Protein AF-A0ABC8KAK0-F1 (afdb_monomer_lite)

Organism: Eruca vesicaria subsp. sativa (NCBI:txid29727)

Structure (mmCIF, N/CA/C/O backbone):
data_AF-A0ABC8KAK0-F1
#
_entry.id   AF-A0ABC8KAK0-F1
#
loop_
_atom_site.group_PDB
_atom_site.id
_atom_site.type_symbol
_atom_site.label_atom_id
_atom_site.label_alt_id
_atom_site.label_comp_id
_atom_site.label_asym_id
_atom_site.label_entity_id
_atom_site.label_seq_id
_atom_site.pdbx_PDB_ins_code
_atom_site.Cartn_x
_atom_site.Cartn_y
_atom_site.Cartn_z
_atom_site.occupancy
_atom_site.B_iso_or_equiv
_atom_site.auth_seq_id
_atom_site.auth_comp_id
_atom_site.auth_asym_id
_atom_site.auth_atom_id
_atom_site.pdbx_PDB_model_num
ATOM 1 N N . MET A 1 1 ? -24.273 9.619 38.797 1.00 54.00 1 MET A N 1
ATOM 2 C CA . MET A 1 1 ? -23.570 10.161 37.606 1.00 54.00 1 MET A CA 1
ATOM 3 C C . MET A 1 1 ? -22.460 9.227 37.083 1.00 54.00 1 MET A C 1
ATOM 5 O O . MET A 1 1 ? -21.583 9.690 36.376 1.00 54.00 1 MET A O 1
ATOM 9 N N . ALA A 1 2 ? -22.503 7.912 37.356 1.00 56.34 2 ALA A N 1
ATOM 10 C CA . ALA A 1 2 ? -21.457 6.963 36.936 1.00 56.34 2 ALA A CA 1
ATOM 11 C C . ALA A 1 2 ? -21.747 6.245 35.596 1.00 56.34 2 ALA A C 1
ATOM 13 O O . ALA A 1 2 ? -20.841 5.716 34.967 1.00 56.34 2 ALA A O 1
ATOM 14 N N . SER A 1 3 ? -23.001 6.258 35.127 1.00 65.81 3 SER A N 1
ATOM 15 C CA . SER A 1 3 ? -23.435 5.473 33.958 1.00 65.81 3 SER A CA 1
ATOM 16 C C . SER A 1 3 ? -23.021 6.068 32.598 1.00 65.81 3 SER A C 1
ATOM 18 O O . SER A 1 3 ? -22.738 5.310 31.678 1.00 65.81 3 SER A O 1
ATOM 20 N N . LYS A 1 4 ? -22.908 7.402 32.457 1.00 65.06 4 LYS A N 1
ATOM 21 C CA . LYS A 1 4 ? -22.525 8.038 31.174 1.00 65.06 4 LYS A CA 1
ATOM 22 C C . LYS A 1 4 ? -21.023 7.961 30.882 1.00 65.06 4 LYS A C 1
ATOM 24 O O . LYS A 1 4 ? -20.645 7.785 29.731 1.00 65.06 4 LYS A O 1
ATOM 29 N N . THR A 1 5 ? -20.173 8.054 31.905 1.00 73.31 5 THR A N 1
ATOM 30 C CA . THR A 1 5 ? -18.710 8.067 31.732 1.00 73.31 5 THR A CA 1
ATOM 31 C C . THR A 1 5 ? -18.162 6.692 31.351 1.00 73.31 5 THR A C 1
ATOM 33 O O . THR A 1 5 ? -17.292 6.604 30.492 1.00 73.31 5 THR A O 1
ATOM 36 N N . ILE A 1 6 ? -18.715 5.612 31.918 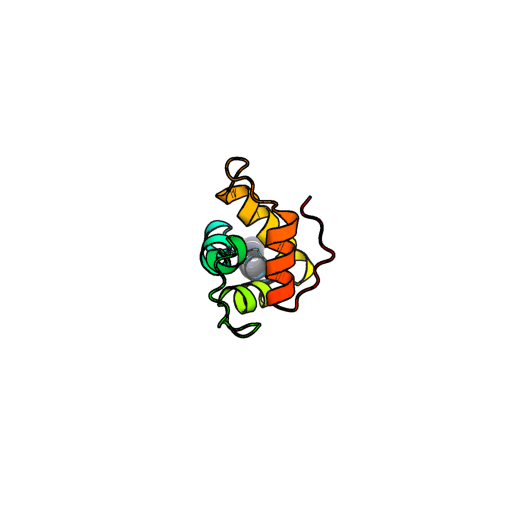1.00 76.81 6 ILE A N 1
ATOM 37 C CA . ILE A 1 6 ? -18.298 4.232 31.609 1.00 76.81 6 ILE A CA 1
ATOM 38 C C . ILE A 1 6 ? -18.599 3.889 30.144 1.00 76.81 6 ILE A C 1
ATOM 40 O O . ILE A 1 6 ? -17.727 3.373 29.446 1.00 76.81 6 ILE A O 1
ATOM 44 N N . SER A 1 7 ? -19.787 4.252 29.646 1.00 75.25 7 SER A N 1
ATOM 45 C CA . SER A 1 7 ? -20.127 4.060 28.232 1.00 75.25 7 SER A CA 1
ATOM 46 C C . SER A 1 7 ? -19.199 4.840 27.298 1.00 75.25 7 SER A C 1
ATOM 48 O O . SER A 1 7 ? -18.825 4.317 26.256 1.00 75.25 7 SER A O 1
ATOM 50 N N . ILE A 1 8 ? -18.770 6.052 27.669 1.00 78.94 8 ILE A N 1
ATOM 51 C CA . ILE A 1 8 ? -17.837 6.855 26.859 1.00 78.94 8 ILE A CA 1
ATOM 52 C C . ILE A 1 8 ? -16.438 6.223 26.810 1.00 78.94 8 ILE A C 1
ATOM 54 O O . ILE A 1 8 ? -15.830 6.194 25.745 1.00 78.94 8 ILE A O 1
ATOM 58 N N . VAL A 1 9 ? -15.933 5.678 27.921 1.00 81.75 9 VAL A N 1
ATOM 59 C CA . VAL A 1 9 ? -14.608 5.024 27.972 1.00 81.75 9 VAL A CA 1
ATOM 60 C C . VAL A 1 9 ? -14.582 3.736 27.144 1.00 81.75 9 VAL A C 1
ATOM 62 O O . VAL A 1 9 ? -13.599 3.462 26.449 1.00 81.75 9 VAL A O 1
ATOM 65 N N . LEU A 1 10 ? -15.674 2.967 27.179 1.00 77.38 10 LEU A N 1
ATOM 66 C CA . LEU A 1 10 ? -15.843 1.776 26.346 1.00 77.38 10 LEU A CA 1
ATOM 67 C C . LEU A 1 10 ? -15.932 2.150 24.863 1.00 77.38 10 LEU A C 1
ATOM 69 O O . LEU A 1 10 ? -15.250 1.540 24.045 1.00 77.38 10 LEU A O 1
ATOM 73 N N . LEU A 1 11 ? -16.692 3.196 24.524 1.00 82.88 11 LEU A N 1
ATOM 74 C CA . LEU A 1 11 ? -16.772 3.715 23.157 1.00 82.88 11 LEU A CA 1
ATOM 75 C C . LEU A 1 11 ? -15.409 4.195 22.646 1.00 82.88 11 LEU A C 1
ATOM 77 O O . LEU A 1 11 ? -15.046 3.867 21.524 1.00 82.88 11 LEU A O 1
ATOM 81 N N . PHE A 1 12 ? -14.627 4.907 23.461 1.00 77.50 12 PHE A N 1
ATOM 82 C CA . PHE A 1 12 ? -13.294 5.372 23.066 1.00 77.50 12 PHE A CA 1
ATOM 83 C C . PHE A 1 12 ? -12.346 4.210 22.753 1.00 77.50 12 PHE A C 1
ATOM 85 O O . PHE A 1 12 ? -11.668 4.245 21.731 1.00 77.50 12 PHE A O 1
ATOM 92 N N . ASN A 1 13 ? -12.340 3.160 23.583 1.00 74.12 13 ASN A N 1
ATOM 93 C CA . ASN A 1 13 ? -11.541 1.961 23.325 1.00 74.12 13 ASN A CA 1
ATOM 94 C C . ASN A 1 13 ? -12.004 1.241 22.053 1.00 74.12 13 ASN A C 1
ATOM 96 O O . ASN A 1 13 ? -11.173 0.900 21.220 1.00 74.12 13 ASN A O 1
ATOM 100 N N . ILE A 1 14 ? -13.315 1.063 21.857 1.00 72.81 14 ILE A N 1
ATOM 101 C CA . ILE A 1 14 ? -13.859 0.412 20.656 1.00 72.81 14 ILE A CA 1
ATOM 102 C C . ILE A 1 14 ? -13.484 1.198 19.394 1.00 72.81 14 ILE A C 1
ATOM 104 O O . ILE A 1 14 ? -12.974 0.605 18.450 1.00 72.81 14 ILE A O 1
ATOM 108 N N . ILE A 1 15 ? -13.662 2.524 19.390 1.00 72.19 15 ILE A N 1
ATOM 109 C CA . ILE A 1 15 ? -13.288 3.383 18.257 1.00 72.19 15 ILE A CA 1
ATOM 110 C C . ILE A 1 15 ? -11.792 3.232 17.964 1.00 72.19 15 ILE A C 1
ATOM 112 O O . ILE A 1 15 ? -11.418 2.989 16.817 1.00 72.19 15 ILE A O 1
ATOM 116 N N . PHE A 1 16 ? -10.948 3.278 18.997 1.00 66.69 16 PHE A N 1
ATOM 117 C CA . PHE A 1 16 ? -9.505 3.115 18.851 1.00 66.69 16 PHE A CA 1
ATOM 118 C C . PHE A 1 16 ? -9.145 1.756 18.234 1.00 66.69 16 PHE A C 1
ATOM 120 O O . PHE A 1 16 ? -8.401 1.722 17.262 1.00 66.69 16 PHE A O 1
ATOM 127 N N . PHE A 1 17 ? -9.737 0.651 18.707 1.00 57.44 17 PHE A N 1
ATOM 128 C CA . PHE A 1 17 ? -9.500 -0.698 18.171 1.00 57.44 17 PHE A CA 1
ATOM 129 C C . PHE A 1 17 ? -10.039 -0.902 16.746 1.00 57.44 17 PHE A C 1
ATOM 131 O O . PHE A 1 17 ? -9.410 -1.610 15.955 1.00 57.44 17 PHE A O 1
ATOM 138 N N . THR A 1 18 ? -11.162 -0.268 16.392 1.00 59.34 18 THR A N 1
ATOM 139 C CA . THR A 1 18 ? -11.708 -0.316 15.022 1.00 59.34 18 THR A CA 1
ATOM 140 C C . THR A 1 18 ? -10.873 0.481 14.024 1.00 59.34 18 THR A C 1
ATOM 142 O O . THR A 1 18 ? -10.805 0.095 12.863 1.00 59.34 18 THR A O 1
ATOM 145 N N . MET A 1 19 ? -10.186 1.544 14.459 1.00 54.34 19 MET A N 1
ATOM 146 C CA . MET A 1 19 ? -9.259 2.282 13.596 1.00 54.34 19 MET A CA 1
ATOM 147 C C . MET A 1 19 ? -8.012 1.449 13.256 1.00 54.34 19 MET A C 1
ATOM 149 O O . MET A 1 19 ? -7.487 1.556 12.156 1.00 54.34 19 MET A O 1
ATOM 153 N N . VAL A 1 20 ? -7.562 0.552 14.139 1.00 56.12 20 VAL A N 1
ATOM 154 C CA . VAL A 1 20 ? -6.343 -0.243 13.881 1.00 56.12 20 VAL A CA 1
ATOM 155 C C . VAL A 1 20 ? -6.579 -1.440 12.950 1.00 56.12 20 VAL A C 1
ATOM 157 O O . VAL A 1 20 ? -5.635 -1.941 12.348 1.00 56.12 20 VAL A O 1
ATOM 160 N N . ASN A 1 21 ? -7.822 -1.911 12.803 1.00 53.06 21 ASN A N 1
ATOM 161 C CA . ASN A 1 21 ? -8.136 -3.103 12.011 1.00 53.06 21 ASN A CA 1
ATOM 162 C C . ASN A 1 21 ? -8.713 -2.713 10.643 1.00 53.06 21 ASN A C 1
ATOM 164 O O . ASN A 1 21 ? -9.926 -2.697 10.455 1.00 53.06 21 ASN A O 1
ATOM 168 N N . GLY A 1 22 ? -7.828 -2.399 9.689 1.00 58.66 22 GLY A N 1
ATOM 169 C CA . GLY A 1 22 ? -8.187 -2.230 8.272 1.00 58.66 22 GLY A CA 1
ATOM 170 C C . GLY A 1 22 ? -7.997 -0.828 7.685 1.00 58.66 22 GLY A C 1
ATOM 171 O O . GLY A 1 22 ? -8.410 -0.590 6.550 1.00 58.66 22 GLY A O 1
ATOM 172 N N . GLN A 1 23 ? -7.380 0.106 8.414 1.00 68.44 23 GLN A N 1
ATOM 173 C CA . GLN A 1 23 ? -7.013 1.407 7.848 1.00 68.44 23 GLN A CA 1
ATOM 174 C C . GLN A 1 23 ? -5.785 1.295 6.943 1.00 68.44 23 GLN A C 1
ATOM 176 O O . GLN A 1 23 ? -4.825 0.593 7.261 1.00 68.44 23 GLN A O 1
ATOM 181 N N . CYS A 1 24 ? -5.820 2.015 5.817 1.00 74.31 24 CYS A N 1
ATOM 182 C CA . CYS A 1 24 ? -4.651 2.190 4.966 1.00 74.31 24 CYS A CA 1
ATOM 183 C C . CYS A 1 24 ? -3.485 2.722 5.811 1.00 74.31 24 CYS A C 1
ATOM 185 O O . CYS A 1 24 ? -3.668 3.722 6.516 1.00 74.31 24 CYS A O 1
ATOM 187 N N . PRO A 1 25 ? -2.290 2.111 5.735 1.00 76.25 25 PRO A N 1
ATOM 188 C CA . PRO A 1 25 ? -1.096 2.730 6.280 1.00 76.25 25 PRO A CA 1
ATOM 189 C C . PRO A 1 25 ? -0.917 4.120 5.651 1.00 76.25 25 PRO A C 1
ATOM 191 O O . PRO A 1 25 ? -1.385 4.343 4.531 1.00 76.25 25 PRO A O 1
ATOM 194 N N . PRO A 1 26 ? -0.239 5.057 6.332 1.00 79.81 26 PRO A N 1
ATOM 195 C CA . PRO A 1 26 ? -0.025 6.392 5.793 1.00 79.81 26 PRO A CA 1
ATOM 196 C C . PRO A 1 26 ? 0.577 6.318 4.385 1.00 79.81 26 PRO A C 1
ATOM 198 O O . PRO A 1 26 ? 1.542 5.586 4.161 1.00 79.81 26 PRO A O 1
ATOM 201 N N . ASP A 1 27 ? 0.020 7.095 3.455 1.00 77.69 27 ASP A N 1
ATOM 202 C CA . ASP A 1 27 ? 0.353 7.070 2.024 1.00 77.69 27 ASP A CA 1
ATOM 203 C C . ASP A 1 27 ? 1.870 7.110 1.764 1.00 77.69 27 ASP A C 1
ATOM 205 O O . ASP A 1 27 ? 2.404 6.394 0.919 1.00 77.69 27 ASP A O 1
ATOM 209 N N . GLN A 1 28 ? 2.596 7.920 2.536 1.00 78.00 28 GLN A N 1
ATOM 210 C CA . GLN A 1 28 ? 4.052 8.042 2.449 1.00 78.00 28 GLN A CA 1
ATOM 211 C C . GLN A 1 28 ? 4.790 6.740 2.790 1.00 78.00 28 GLN A C 1
ATOM 213 O O . GLN A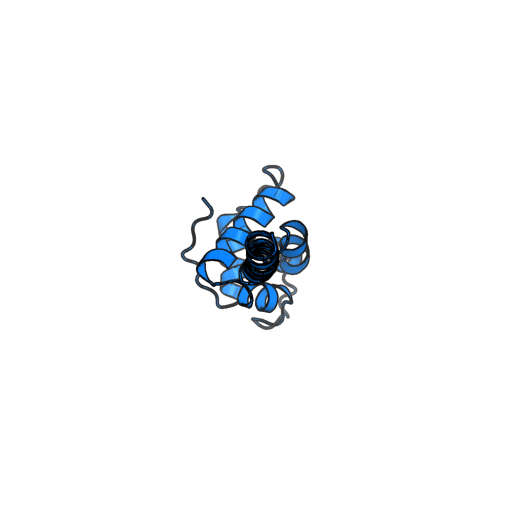 1 28 ? 5.792 6.414 2.157 1.00 78.00 28 GLN A O 1
ATOM 218 N N . LEU A 1 29 ? 4.296 5.979 3.771 1.00 81.50 29 LEU A N 1
ATOM 219 C CA . LEU A 1 29 ? 4.867 4.691 4.157 1.00 81.50 29 LEU A CA 1
ATOM 220 C C . LEU A 1 29 ? 4.639 3.651 3.059 1.00 81.50 29 LEU A C 1
ATOM 222 O O . LEU A 1 29 ? 5.575 2.944 2.692 1.00 81.50 29 LEU A O 1
ATOM 226 N N . VAL A 1 30 ? 3.422 3.598 2.508 1.00 81.44 30 VAL A N 1
ATOM 227 C CA . VAL A 1 30 ? 3.075 2.686 1.410 1.00 81.44 30 VAL A CA 1
ATOM 228 C C . VAL A 1 30 ? 3.953 2.966 0.190 1.00 81.44 30 VAL A C 1
ATOM 230 O O . VAL A 1 30 ? 4.593 2.050 -0.323 1.00 81.44 30 VAL A O 1
ATOM 233 N N . VAL A 1 31 ? 4.059 4.228 -0.245 1.00 81.19 31 VAL A N 1
ATOM 234 C CA . VAL A 1 31 ? 4.905 4.586 -1.395 1.00 81.19 31 VAL A CA 1
ATOM 235 C C . VAL A 1 31 ? 6.373 4.307 -1.119 1.00 81.19 31 VAL A C 1
ATOM 237 O O . VAL A 1 31 ? 7.030 3.766 -1.996 1.00 81.19 31 VAL A O 1
ATOM 240 N N . ASN A 1 32 ? 6.894 4.615 0.070 1.00 81.69 32 ASN A N 1
ATOM 241 C CA . ASN A 1 32 ? 8.304 4.384 0.385 1.00 81.69 32 ASN A CA 1
ATOM 242 C C . ASN A 1 32 ? 8.672 2.891 0.353 1.00 81.69 32 ASN A C 1
ATOM 244 O O . ASN A 1 32 ? 9.680 2.511 -0.237 1.00 81.69 32 ASN A O 1
ATOM 248 N N . VAL A 1 33 ? 7.836 2.030 0.941 1.00 84.62 33 VAL A N 1
ATOM 249 C CA . VAL A 1 33 ? 8.071 0.576 0.972 1.00 84.62 33 VAL A CA 1
ATOM 250 C C . VAL A 1 33 ? 7.865 -0.058 -0.409 1.00 84.62 33 VAL A C 1
ATOM 252 O O . VAL A 1 33 ? 8.585 -0.982 -0.783 1.00 84.62 33 VAL A O 1
ATOM 255 N N . CYS A 1 34 ? 6.908 0.447 -1.189 1.00 85.25 34 CYS A N 1
ATOM 256 C CA . CYS A 1 34 ? 6.593 -0.055 -2.526 1.00 85.25 34 CYS A CA 1
ATOM 257 C C . CYS A 1 34 ? 7.337 0.675 -3.660 1.00 85.25 34 CYS A C 1
ATOM 259 O O . CYS A 1 34 ? 7.142 0.335 -4.828 1.00 85.25 34 CYS A O 1
ATOM 261 N N . ALA A 1 35 ? 8.209 1.644 -3.355 1.00 81.44 35 ALA A N 1
ATOM 262 C CA . ALA A 1 35 ? 8.839 2.539 -4.332 1.00 81.44 35 ALA A CA 1
ATOM 263 C C . ALA A 1 35 ? 9.603 1.790 -5.430 1.00 81.44 35 ALA A C 1
ATOM 265 O O . ALA A 1 35 ? 9.562 2.198 -6.592 1.00 81.44 35 ALA A O 1
ATOM 266 N N . SER A 1 36 ? 10.279 0.696 -5.074 1.00 74.69 36 SER A N 1
ATOM 267 C CA . SER A 1 36 ? 11.051 -0.132 -6.008 1.00 74.69 36 SER A CA 1
ATOM 268 C C . SER A 1 36 ? 10.162 -0.815 -7.049 1.00 74.69 36 SER A C 1
ATOM 270 O O . SER A 1 36 ? 10.523 -0.870 -8.222 1.00 74.69 36 SER A O 1
ATOM 272 N N . LEU A 1 37 ? 8.973 -1.275 -6.641 1.00 77.44 37 LEU A N 1
ATOM 273 C CA . LEU A 1 37 ? 7.991 -1.880 -7.546 1.00 77.44 37 LEU A CA 1
ATOM 274 C C . LEU A 1 37 ? 7.280 -0.809 -8.387 1.00 77.44 37 LEU A C 1
ATOM 276 O O . LEU A 1 37 ? 7.115 -0.984 -9.591 1.00 77.44 37 LEU A O 1
ATOM 280 N N . LEU A 1 38 ? 6.933 0.330 -7.777 1.00 78.06 38 LEU A N 1
ATOM 281 C CA . LEU A 1 38 ? 6.233 1.440 -8.434 1.00 78.06 38 LEU A CA 1
ATOM 282 C C . LEU A 1 38 ? 7.075 2.148 -9.506 1.00 78.06 38 LEU A C 1
ATOM 284 O O . LEU A 1 38 ? 6.534 2.555 -10.531 1.00 78.06 38 LEU A O 1
ATOM 288 N N . ASN A 1 39 ? 8.386 2.292 -9.291 1.00 68.69 39 ASN A N 1
ATOM 289 C CA . ASN A 1 39 ? 9.294 2.904 -10.268 1.00 68.69 39 ASN A CA 1
ATOM 290 C C . ASN A 1 39 ? 9.800 1.915 -11.331 1.00 68.69 39 ASN A C 1
ATOM 292 O O . ASN A 1 39 ? 10.628 2.292 -12.158 1.00 68.69 39 ASN A O 1
ATOM 296 N N . GLY A 1 40 ? 9.362 0.650 -11.307 1.00 62.19 40 GLY A N 1
ATOM 297 C CA . GLY A 1 40 ? 9.870 -0.375 -12.224 1.00 62.19 40 GLY A CA 1
ATOM 298 C C . GLY A 1 40 ? 11.364 -0.672 -12.046 1.00 62.19 40 GLY A C 1
ATOM 299 O O . GLY A 1 40 ? 11.963 -1.329 -12.895 1.00 62.19 40 GLY A O 1
ATOM 300 N N . VAL A 1 41 ? 11.969 -0.216 -10.941 1.00 56.53 41 VAL A N 1
ATOM 301 C CA . VAL A 1 41 ? 13.353 -0.516 -10.548 1.00 56.53 41 VAL A CA 1
ATOM 302 C C . VAL A 1 41 ? 13.348 -1.885 -9.878 1.00 56.53 41 VAL A C 1
ATOM 304 O O . VAL A 1 41 ? 13.628 -2.048 -8.692 1.00 56.53 41 VAL A O 1
ATOM 307 N N . VAL A 1 42 ? 12.937 -2.885 -10.648 1.00 57.91 42 VAL A N 1
ATOM 308 C CA . VAL A 1 42 ? 13.108 -4.273 -10.266 1.00 57.91 42 VAL A CA 1
ATOM 309 C C . VAL A 1 42 ? 14.507 -4.643 -10.719 1.00 57.91 42 VAL A C 1
ATOM 311 O O . VAL A 1 42 ? 14.767 -4.842 -11.904 1.00 57.91 42 VAL A O 1
ATOM 314 N N . ASP A 1 43 ? 15.414 -4.722 -9.749 1.00 51.12 43 ASP A N 1
ATOM 315 C CA . ASP A 1 43 ? 16.509 -5.672 -9.846 1.00 51.12 43 ASP A CA 1
ATOM 316 C C . ASP A 1 43 ? 15.855 -7.023 -10.162 1.00 51.12 43 ASP A C 1
ATOM 318 O O . ASP A 1 43 ? 15.107 -7.560 -9.342 1.00 51.12 43 ASP A O 1
ATOM 322 N N . VAL A 1 44 ? 16.039 -7.510 -11.394 1.00 54.12 44 VAL A N 1
ATOM 323 C CA . VAL A 1 44 ? 15.370 -8.683 -12.008 1.00 54.12 44 VAL A CA 1
ATOM 324 C C . VAL A 1 44 ? 15.543 -9.974 -11.175 1.00 54.12 44 VAL A C 1
ATOM 326 O O . VAL A 1 44 ? 14.982 -11.019 -11.488 1.00 54.12 44 VAL A O 1
ATOM 329 N N . SER A 1 45 ? 16.282 -9.890 -10.072 1.00 54.69 45 SER A N 1
ATOM 330 C CA . SER A 1 45 ? 16.599 -10.944 -9.124 1.00 54.69 45 SER A CA 1
ATOM 331 C C . SER A 1 45 ? 15.624 -11.087 -7.947 1.00 54.69 45 SER A C 1
ATOM 333 O O . SER A 1 45 ? 15.787 -12.043 -7.191 1.00 54.69 45 SER A O 1
ATOM 335 N N . LEU A 1 46 ? 14.644 -10.192 -7.725 1.00 61.66 46 LEU A N 1
ATOM 336 C CA . LEU A 1 46 ? 13.721 -10.351 -6.584 1.00 61.66 46 LEU A CA 1
ATOM 337 C C . LEU A 1 46 ? 12.678 -11.459 -6.846 1.00 61.66 46 LEU A C 1
ATOM 339 O O . LEU A 1 46 ? 11.847 -11.311 -7.747 1.00 61.66 46 LEU A O 1
ATOM 343 N N . PRO A 1 47 ? 12.646 -12.537 -6.035 1.00 61.94 47 PRO A N 1
ATOM 344 C CA . PRO A 1 47 ? 11.587 -13.536 -6.123 1.00 61.94 47 PRO A CA 1
ATOM 345 C C . PRO A 1 47 ? 10.226 -12.903 -5.809 1.00 61.94 47 PRO A C 1
ATOM 347 O O . PRO A 1 47 ? 10.131 -12.054 -4.914 1.00 61.94 47 PRO A O 1
ATOM 350 N N . ALA A 1 48 ? 9.172 -13.349 -6.499 1.00 63.25 48 ALA A N 1
ATOM 351 C CA . ALA A 1 48 ? 7.797 -12.915 -6.246 1.00 63.25 48 ALA A CA 1
ATOM 352 C C . ALA A 1 48 ? 7.463 -13.006 -4.744 1.00 63.25 48 ALA A C 1
ATOM 354 O O . ALA A 1 48 ? 7.687 -14.040 -4.116 1.00 63.25 48 ALA A O 1
ATOM 355 N N . GLY A 1 49 ? 6.985 -11.904 -4.158 1.00 61.84 49 GLY A N 1
ATOM 356 C CA . GLY A 1 49 ? 6.625 -11.837 -2.736 1.00 61.84 49 GLY A CA 1
ATOM 357 C C . GLY A 1 49 ? 7.769 -11.545 -1.751 1.00 61.84 49 GLY A C 1
ATOM 358 O O . GLY A 1 49 ? 7.506 -11.414 -0.560 1.00 61.84 49 GLY A O 1
ATOM 359 N N . SER A 1 50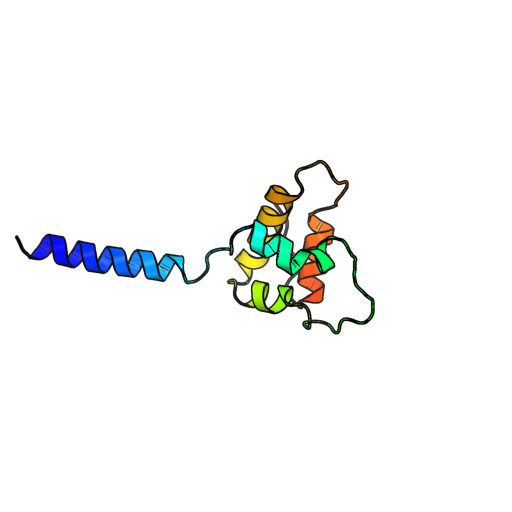 ? 9.016 -11.385 -2.209 1.00 66.19 50 SER A N 1
ATOM 360 C CA . SER A 1 50 ? 10.167 -11.065 -1.328 1.00 66.19 50 SER A CA 1
ATOM 361 C C . SER A 1 50 ? 10.270 -9.580 -0.980 1.00 66.19 50 SER A C 1
ATOM 363 O O . SER A 1 50 ? 11.050 -9.175 -0.120 1.00 66.19 50 SER A O 1
ATOM 365 N N . SER A 1 51 ? 9.506 -8.754 -1.691 1.00 77.00 51 SER A N 1
ATOM 366 C CA . SER A 1 51 ? 9.426 -7.323 -1.456 1.00 77.00 51 SER A CA 1
ATOM 367 C C . SER A 1 51 ? 8.709 -7.045 -0.129 1.00 77.00 51 SER A C 1
ATOM 369 O O . SER A 1 51 ? 7.629 -7.599 0.086 1.00 77.00 51 SER A O 1
ATOM 371 N N . PRO A 1 52 ? 9.216 -6.134 0.726 1.00 80.44 52 PRO A N 1
ATOM 372 C CA . PRO A 1 52 ? 8.511 -5.702 1.935 1.00 80.44 52 PRO A CA 1
ATOM 373 C C . PRO A 1 52 ? 7.161 -5.025 1.631 1.00 80.44 52 PRO A C 1
ATOM 375 O O . PRO A 1 52 ? 6.340 -4.867 2.531 1.00 80.44 52 PRO A O 1
ATOM 378 N N . CYS A 1 53 ? 6.895 -4.675 0.366 1.00 85.50 53 CYS A N 1
ATOM 379 C CA . CYS A 1 53 ? 5.604 -4.167 -0.096 1.00 85.50 53 CYS A CA 1
ATOM 380 C C . CYS A 1 53 ? 4.490 -5.222 -0.027 1.00 85.50 53 CYS A C 1
ATOM 382 O O . CYS A 1 53 ? 3.368 -4.907 0.356 1.00 85.50 53 CYS A O 1
ATOM 384 N N . CYS A 1 54 ? 4.776 -6.485 -0.350 1.00 85.94 54 CYS A N 1
ATOM 385 C CA . CYS A 1 54 ? 3.749 -7.526 -0.408 1.00 85.94 54 CYS A CA 1
ATOM 386 C C . CYS A 1 54 ? 3.144 -7.907 0.955 1.00 85.94 54 CYS A C 1
ATOM 388 O O . CYS A 1 54 ? 1.917 -7.940 1.049 1.00 85.94 54 CYS A O 1
ATOM 390 N N . PRO A 1 55 ? 3.922 -8.128 2.035 1.00 84.62 55 PRO A N 1
ATOM 391 C CA . PRO A 1 55 ? 3.342 -8.354 3.358 1.00 84.62 55 PRO A CA 1
ATOM 392 C C . PRO A 1 55 ? 2.640 -7.104 3.909 1.00 84.62 55 PRO A C 1
ATOM 394 O O . PRO A 1 55 ? 1.670 -7.239 4.649 1.00 84.62 55 PRO A O 1
ATOM 397 N N . LEU A 1 56 ? 3.075 -5.897 3.519 1.00 83.69 56 LEU A N 1
ATOM 398 C CA . LEU A 1 56 ? 2.385 -4.651 3.867 1.00 83.69 56 LEU A CA 1
ATOM 399 C C . LEU A 1 56 ? 0.984 -4.599 3.234 1.00 83.69 56 LEU A C 1
ATOM 401 O O . LEU A 1 56 ? 0.020 -4.272 3.918 1.00 83.69 56 LEU A O 1
ATOM 405 N N . LEU A 1 57 ? 0.868 -4.953 1.950 1.00 82.88 57 LEU A N 1
ATOM 406 C CA . LEU A 1 57 ? -0.405 -4.979 1.223 1.00 82.88 57 LEU A CA 1
ATOM 407 C C . LEU A 1 57 ? -1.312 -6.133 1.666 1.00 82.88 57 LEU A C 1
ATOM 409 O O . LEU A 1 57 ? -2.513 -5.933 1.800 1.00 82.88 57 LEU A O 1
ATOM 413 N N .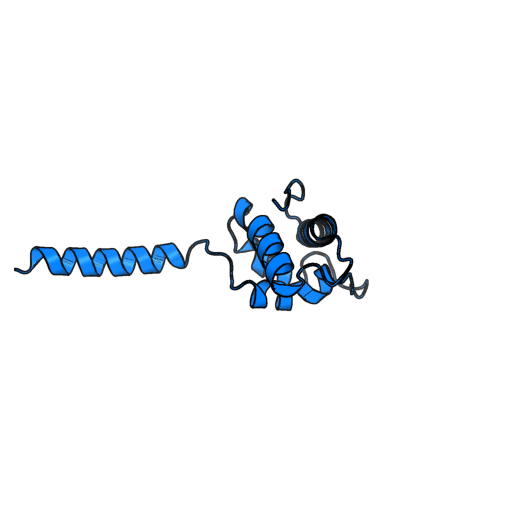 SER A 1 58 ? -0.750 -7.309 1.958 1.00 78.69 58 SER A N 1
ATOM 414 C CA . SER A 1 58 ? -1.503 -8.478 2.439 1.00 78.69 58 SER A CA 1
ATOM 415 C C . SER A 1 58 ? -2.106 -8.286 3.837 1.00 78.69 58 SER A C 1
ATOM 417 O O . SER A 1 58 ? -3.010 -9.028 4.214 1.00 78.69 58 SER A O 1
ATOM 419 N N . GLY A 1 59 ? -1.600 -7.330 4.623 1.00 71.31 59 GLY A N 1
ATOM 420 C CA . GLY A 1 59 ? -2.170 -6.952 5.920 1.00 71.31 59 GLY A CA 1
ATOM 421 C C . GLY A 1 59 ? -3.381 -6.018 5.818 1.00 71.31 59 GLY A C 1
ATOM 422 O O . GLY A 1 59 ? -4.017 -5.726 6.831 1.00 71.31 59 GLY A O 1
ATOM 423 N N . ILE A 1 60 ? -3.698 -5.536 4.615 1.00 72.88 60 ILE A N 1
ATOM 424 C CA . ILE A 1 60 ? -4.855 -4.691 4.329 1.00 72.88 60 ILE A CA 1
ATOM 425 C C . ILE A 1 60 ? -5.965 -5.602 3.799 1.00 72.88 60 ILE A C 1
ATOM 427 O O . ILE A 1 60 ? -5.707 -6.475 2.979 1.00 72.88 60 ILE A O 1
ATOM 431 N N . VAL A 1 61 ? -7.209 -5.401 4.247 1.00 67.69 61 VAL A N 1
ATOM 432 C CA . VAL A 1 61 ? -8.380 -6.099 3.684 1.00 67.69 61 VAL A CA 1
ATOM 433 C C . VAL A 1 61 ? -8.361 -5.932 2.159 1.00 67.69 61 VAL A C 1
ATOM 435 O O . VAL A 1 61 ? -8.291 -4.796 1.695 1.00 67.69 61 VAL A O 1
ATOM 438 N N . ASP A 1 62 ? -8.406 -7.025 1.391 1.00 57.03 62 ASP A N 1
ATOM 439 C CA . ASP A 1 62 ? -8.031 -7.072 -0.038 1.00 57.03 62 ASP A CA 1
ATOM 440 C C . ASP A 1 62 ? -8.601 -5.932 -0.901 1.00 57.03 62 ASP A C 1
ATOM 442 O O . ASP A 1 62 ? -7.883 -5.318 -1.690 1.00 57.03 62 ASP A O 1
ATOM 446 N N . ALA A 1 63 ? -9.879 -5.583 -0.713 1.00 57.41 63 ALA A N 1
ATOM 447 C CA . ALA A 1 63 ? -10.543 -4.515 -1.467 1.00 57.41 63 ALA A CA 1
ATOM 448 C C . ALA A 1 63 ? -9.972 -3.106 -1.188 1.00 57.41 63 ALA A C 1
ATOM 450 O O . ALA A 1 63 ? -10.080 -2.211 -2.027 1.00 57.41 63 ALA A O 1
ATOM 451 N N . ASN A 1 64 ? -9.340 -2.908 -0.029 1.00 68.81 64 ASN A N 1
ATOM 452 C CA . ASN A 1 64 ? -8.709 -1.654 0.363 1.00 68.81 64 ASN A CA 1
ATOM 453 C C . ASN A 1 64 ? -7.248 -1.557 -0.087 1.00 68.81 64 ASN A C 1
ATOM 455 O O . ASN A 1 64 ? -6.781 -0.443 -0.286 1.00 68.81 64 ASN A O 1
ATOM 459 N N . ALA A 1 65 ? -6.523 -2.661 -0.286 1.00 75.19 65 ALA A N 1
ATOM 460 C CA . ALA A 1 65 ? -5.088 -2.618 -0.594 1.00 75.19 65 ALA A CA 1
ATOM 461 C C . ALA A 1 65 ? -4.789 -1.829 -1.882 1.00 75.19 65 ALA A C 1
ATOM 463 O O . ALA A 1 65 ? -3.925 -0.948 -1.902 1.00 75.19 65 ALA A O 1
ATOM 464 N N . ALA A 1 66 ? -5.557 -2.095 -2.941 1.00 80.31 66 ALA A N 1
ATOM 465 C CA . ALA A 1 66 ? -5.437 -1.390 -4.211 1.00 80.31 66 ALA A CA 1
ATOM 466 C C . ALA A 1 66 ? -5.858 0.085 -4.096 1.00 80.31 66 ALA A C 1
ATOM 468 O O . ALA A 1 66 ? -5.149 0.961 -4.588 1.00 80.31 66 ALA A O 1
ATOM 469 N N . ALA A 1 67 ? -6.946 0.376 -3.376 1.00 83.19 67 ALA A N 1
ATOM 470 C CA . ALA A 1 67 ? -7.396 1.743 -3.113 1.00 83.19 67 ALA A CA 1
ATOM 471 C C . ALA A 1 67 ? -6.343 2.562 -2.344 1.00 83.19 67 ALA A C 1
ATOM 473 O O . ALA A 1 67 ? -6.046 3.690 -2.739 1.00 83.19 67 ALA A O 1
ATOM 474 N N . CYS A 1 68 ? -5.733 1.974 -1.305 1.00 83.31 68 CYS A N 1
ATOM 475 C CA . CYS A 1 68 ? -4.644 2.583 -0.541 1.00 83.31 68 CYS A CA 1
ATOM 476 C C . CYS A 1 68 ? -3.434 2.862 -1.435 1.00 83.31 68 CYS A C 1
ATOM 478 O O . CYS A 1 68 ? -2.818 3.915 -1.342 1.00 83.31 68 CYS A O 1
ATOM 480 N N . LEU A 1 69 ? -3.075 1.929 -2.320 1.00 84.69 69 LEU A N 1
ATOM 481 C CA . LEU A 1 69 ? -1.937 2.124 -3.214 1.00 84.69 69 LEU A CA 1
ATOM 482 C C . LEU A 1 69 ? -2.224 3.233 -4.241 1.00 84.69 69 LEU A C 1
ATOM 484 O O . LEU A 1 69 ? -1.373 4.087 -4.481 1.00 84.69 69 LEU A O 1
ATOM 488 N N . CYS A 1 70 ? -3.438 3.274 -4.797 1.00 86.12 70 CYS A N 1
ATOM 489 C CA . CYS A 1 70 ? -3.879 4.332 -5.705 1.00 86.12 70 CYS A CA 1
ATOM 490 C C . CYS A 1 70 ? -3.861 5.717 -5.034 1.00 86.12 70 CYS A C 1
ATOM 492 O O . CYS A 1 70 ? -3.364 6.671 -5.641 1.00 86.12 70 CYS A O 1
ATOM 494 N N . SER A 1 71 ? -4.381 5.847 -3.804 1.00 84.56 71 SER A N 1
ATOM 495 C CA . SER A 1 71 ? -4.344 7.112 -3.051 1.00 84.56 71 SER A CA 1
ATOM 496 C C . SER A 1 71 ? -2.911 7.518 -2.744 1.00 84.56 71 SER A C 1
ATOM 498 O O . SER A 1 71 ? -2.531 8.663 -2.989 1.00 84.56 71 SER A O 1
ATOM 500 N N . ALA A 1 72 ? -2.097 6.558 -2.313 1.00 84.38 72 ALA A N 1
ATOM 501 C CA . ALA A 1 72 ? -0.730 6.794 -1.906 1.00 84.38 72 ALA A CA 1
ATOM 502 C C . ALA A 1 72 ? 0.130 7.295 -3.066 1.00 84.38 72 ALA A C 1
ATOM 504 O O . ALA A 1 72 ? 0.829 8.303 -2.940 1.00 84.38 72 ALA A O 1
ATOM 505 N N . VAL A 1 73 ? 0.026 6.653 -4.230 1.00 83.06 73 VAL A N 1
ATOM 506 C CA . VAL A 1 73 ? 0.720 7.093 -5.445 1.00 83.06 73 VAL A CA 1
ATOM 507 C C . VAL A 1 73 ? 0.225 8.473 -5.880 1.00 83.06 73 VAL A C 1
ATOM 509 O O . VAL A 1 73 ? 1.044 9.346 -6.166 1.00 83.06 73 VAL A O 1
ATOM 512 N N . ARG A 1 74 ? -1.092 8.718 -5.871 1.00 79.56 74 ARG A N 1
ATOM 513 C CA . ARG A 1 74 ? -1.669 10.015 -6.263 1.00 79.56 74 ARG A CA 1
ATOM 514 C C . ARG A 1 74 ? -1.208 11.154 -5.343 1.00 79.56 74 ARG A C 1
ATOM 516 O O . ARG A 1 74 ? -0.897 12.236 -5.836 1.00 79.56 74 ARG A O 1
ATOM 523 N N . ALA A 1 75 ? -1.118 10.901 -4.037 1.00 77.56 75 ALA A N 1
ATOM 524 C CA . ALA A 1 75 ? -0.679 11.869 -3.034 1.00 77.56 75 ALA A CA 1
ATOM 525 C C . ALA A 1 75 ? 0.826 12.184 -3.108 1.00 77.56 75 ALA A C 1
ATOM 527 O O . ALA A 1 75 ? 1.219 13.321 -2.858 1.00 77.56 75 ALA A O 1
ATOM 528 N N . ASN A 1 76 ? 1.667 11.203 -3.458 1.00 69.19 76 ASN A N 1
ATOM 529 C CA . ASN A 1 76 ? 3.127 11.369 -3.467 1.00 69.19 76 ASN A CA 1
ATOM 530 C C . ASN A 1 76 ? 3.702 11.792 -4.827 1.00 69.19 76 ASN A C 1
ATOM 532 O O . ASN A 1 76 ? 4.703 12.502 -4.866 1.00 69.19 76 ASN A O 1
ATOM 536 N N . VAL A 1 77 ? 3.109 11.349 -5.939 1.00 68.19 77 VAL A N 1
ATOM 537 C CA . VAL A 1 77 ? 3.654 11.572 -7.293 1.00 68.19 77 VAL A CA 1
ATOM 538 C C . VAL A 1 77 ? 2.943 12.730 -8.013 1.00 68.19 77 VAL A C 1
ATOM 540 O O . VAL A 1 77 ? 3.506 13.342 -8.926 1.00 68.19 77 VAL A O 1
ATOM 543 N N . GLY A 1 78 ? 1.730 13.095 -7.583 1.00 63.97 78 GLY A N 1
ATOM 544 C CA . GLY A 1 78 ? 0.916 14.101 -8.269 1.00 63.97 78 GLY A CA 1
ATOM 545 C C . GLY A 1 78 ? 0.762 13.787 -9.766 1.00 63.97 78 GLY A C 1
ATOM 546 O O . GLY A 1 78 ? 0.716 12.625 -10.159 1.00 63.97 78 GLY A O 1
ATOM 547 N N . ASN A 1 79 ? 0.723 14.825 -10.611 1.00 56.34 79 ASN A N 1
ATOM 548 C CA . ASN A 1 79 ? 0.689 14.705 -12.082 1.00 56.34 79 ASN A CA 1
ATOM 549 C C . ASN A 1 79 ? 2.062 14.962 -12.744 1.00 56.34 79 ASN A C 1
ATOM 551 O O . ASN A 1 79 ? 2.135 15.165 -13.954 1.00 56.34 79 ASN A O 1
ATOM 555 N N . PHE A 1 80 ? 3.139 15.068 -11.959 1.00 56.34 80 PHE A N 1
ATOM 556 C CA . PHE A 1 80 ? 4.412 15.631 -12.430 1.00 56.34 80 PHE A CA 1
ATOM 557 C C . PHE A 1 80 ? 5.312 14.612 -13.131 1.00 56.34 80 PHE A C 1
ATOM 559 O O . PHE A 1 80 ? 6.088 14.975 -14.012 1.00 56.34 80 PHE A O 1
ATOM 566 N N . VAL A 1 81 ? 5.200 13.338 -12.761 1.00 63.22 81 VAL A N 1
ATOM 567 C CA . VAL A 1 81 ? 5.894 12.234 -13.427 1.00 63.22 81 VAL A CA 1
ATOM 568 C C . VAL A 1 81 ? 4.894 11.591 -14.383 1.00 63.22 81 VAL A C 1
ATOM 570 O O . VAL A 1 81 ? 3.743 11.387 -14.004 1.00 63.22 81 VAL A O 1
ATOM 573 N N . ASN A 1 82 ? 5.304 11.268 -15.616 1.00 60.03 82 ASN A N 1
ATOM 574 C CA . ASN A 1 82 ? 4.490 10.517 -16.587 1.00 60.03 82 ASN A CA 1
ATOM 575 C C . ASN A 1 82 ? 4.354 9.046 -16.142 1.00 60.03 82 ASN A C 1
ATOM 577 O O . ASN A 1 82 ? 4.777 8.113 -16.816 1.00 60.03 82 ASN A O 1
ATOM 581 N N . LEU A 1 83 ? 3.851 8.850 -14.929 1.00 70.50 83 LEU A N 1
ATOM 582 C CA . LEU A 1 83 ? 3.731 7.572 -14.270 1.00 70.50 83 LEU A CA 1
ATOM 583 C C . LEU A 1 83 ? 2.291 7.135 -14.476 1.00 70.50 83 LEU A C 1
ATOM 585 O O . LEU A 1 83 ? 1.358 7.744 -13.953 1.00 70.50 83 LEU A O 1
ATOM 589 N N . ASN A 1 84 ? 2.100 6.106 -15.298 1.00 78.62 84 ASN A N 1
ATOM 590 C CA . ASN A 1 84 ? 0.772 5.565 -15.524 1.00 78.62 84 ASN A CA 1
ATOM 591 C C . ASN A 1 84 ? 0.326 4.801 -14.270 1.00 78.62 84 ASN A C 1
ATOM 593 O O . ASN A 1 84 ? 0.554 3.595 -14.153 1.00 78.62 84 ASN A O 1
ATOM 597 N N . ILE A 1 85 ? -0.284 5.530 -13.329 1.00 80.31 85 ILE A N 1
ATOM 598 C C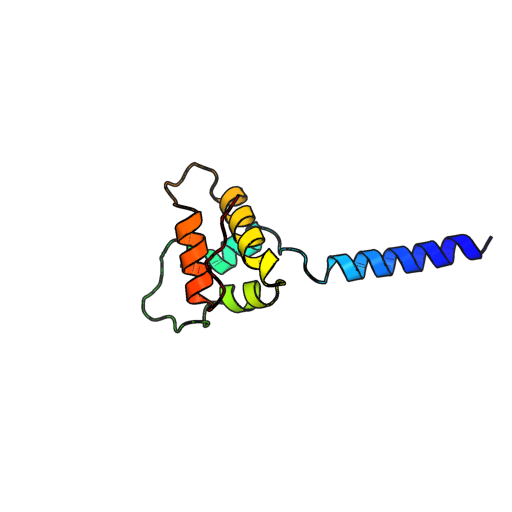A . ILE A 1 85 ? -0.693 5.053 -11.999 1.00 80.31 85 ILE A CA 1
ATOM 599 C C . ILE A 1 85 ? -1.408 3.694 -12.069 1.00 80.31 85 ILE A C 1
ATOM 601 O O . ILE A 1 85 ? -0.990 2.790 -11.346 1.00 80.31 85 ILE A O 1
ATOM 605 N N . PRO A 1 86 ? -2.401 3.475 -12.961 1.00 82.50 86 PRO A N 1
ATOM 606 C CA . PRO A 1 86 ? -3.100 2.193 -13.025 1.00 82.50 86 PRO A CA 1
ATOM 607 C C . PRO A 1 86 ? -2.177 1.017 -13.370 1.00 82.50 86 PRO A C 1
ATOM 609 O O . PRO A 1 86 ? -2.346 -0.074 -12.831 1.00 82.50 86 PRO A O 1
ATOM 612 N N . VAL A 1 87 ? -1.175 1.228 -14.233 1.00 83.88 87 VAL A N 1
ATOM 613 C CA . VAL A 1 87 ? -0.216 0.179 -14.618 1.00 83.88 87 VAL A CA 1
ATOM 614 C C . VAL A 1 87 ? 0.784 -0.096 -13.503 1.00 83.88 87 VAL A C 1
ATOM 616 O O . VAL A 1 87 ? 1.035 -1.261 -13.212 1.00 83.88 87 VAL A O 1
ATOM 619 N N . ALA A 1 88 ? 1.311 0.935 -12.839 1.00 81.31 88 ALA A N 1
ATOM 620 C CA . ALA A 1 88 ? 2.243 0.753 -11.722 1.00 81.31 88 ALA A CA 1
ATOM 621 C C . ALA A 1 88 ? 1.582 0.029 -10.535 1.00 81.31 88 ALA A C 1
ATOM 623 O O . ALA A 1 88 ? 2.173 -0.874 -9.936 1.00 81.31 88 ALA A O 1
ATOM 624 N N . VAL A 1 89 ? 0.328 0.382 -10.234 1.00 85.00 89 VAL A N 1
ATOM 625 C CA . VAL A 1 89 ? -0.490 -0.289 -9.216 1.00 85.00 89 VAL A CA 1
ATOM 626 C C . VAL A 1 89 ? -0.768 -1.737 -9.619 1.00 85.00 89 VAL A C 1
ATOM 628 O O . VAL A 1 89 ? -0.477 -2.639 -8.838 1.00 85.00 89 VAL A O 1
ATOM 631 N N . SER A 1 90 ? -1.236 -1.984 -10.848 1.00 85.38 90 SER A N 1
ATOM 632 C CA . SER A 1 90 ? -1.514 -3.346 -11.336 1.00 85.38 90 SER A CA 1
ATOM 633 C C . SER A 1 90 ? -0.270 -4.233 -11.331 1.00 85.38 90 SER A C 1
ATOM 635 O O . SER A 1 90 ? -0.343 -5.389 -10.929 1.00 85.38 90 SER A O 1
ATOM 637 N N . PHE A 1 91 ? 0.885 -3.695 -11.729 1.00 84.25 91 PHE A N 1
ATOM 638 C CA . PHE A 1 91 ? 2.161 -4.407 -11.685 1.00 84.25 91 PHE A CA 1
ATOM 639 C C . PHE A 1 91 ? 2.549 -4.789 -10.252 1.00 84.25 91 PHE A C 1
ATOM 641 O O . PHE A 1 91 ? 2.920 -5.931 -9.991 1.00 84.25 91 PHE A O 1
ATOM 648 N N . THR A 1 92 ? 2.414 -3.850 -9.312 1.00 84.25 92 THR A N 1
ATOM 649 C CA . THR A 1 92 ? 2.728 -4.076 -7.895 1.00 84.25 92 THR A CA 1
ATOM 650 C C . THR A 1 92 ? 1.810 -5.137 -7.284 1.00 84.25 92 THR A C 1
ATOM 652 O O . THR A 1 92 ? 2.289 -6.054 -6.619 1.00 84.25 92 THR A O 1
ATOM 655 N N . LEU A 1 93 ? 0.503 -5.060 -7.553 1.00 85.12 93 LEU A N 1
ATOM 656 C CA . LEU A 1 93 ? -0.478 -6.049 -7.097 1.00 85.12 93 LEU A CA 1
ATOM 657 C C . LEU A 1 93 ? -0.198 -7.430 -7.700 1.00 85.12 93 LEU A C 1
ATOM 659 O O . LEU A 1 93 ? -0.152 -8.415 -6.966 1.00 85.12 93 LEU A O 1
ATOM 663 N N . ASN A 1 94 ? 0.090 -7.494 -9.004 1.00 84.94 94 ASN A N 1
ATOM 664 C CA . ASN A 1 94 ? 0.444 -8.738 -9.686 1.00 84.94 94 ASN A CA 1
ATOM 665 C C . ASN A 1 94 ? 1.698 -9.386 -9.083 1.00 84.94 94 ASN A C 1
ATOM 667 O O . ASN A 1 94 ? 1.698 -10.584 -8.811 1.00 84.94 94 ASN A O 1
ATOM 671 N N . HIS A 1 95 ? 2.738 -8.591 -8.809 1.00 84.62 95 HIS A N 1
ATOM 672 C CA . HIS A 1 95 ? 3.969 -9.068 -8.177 1.00 84.62 95 HIS A CA 1
ATOM 673 C C . HIS A 1 95 ? 3.724 -9.662 -6.781 1.00 84.62 95 HIS A C 1
ATOM 675 O O . HIS A 1 95 ? 4.427 -10.583 -6.364 1.00 84.62 95 HIS A O 1
ATOM 681 N N . CYS A 1 96 ? 2.719 -9.152 -6.069 1.00 84.31 96 CYS A N 1
ATOM 682 C CA . CYS A 1 96 ? 2.315 -9.640 -4.756 1.00 84.31 96 CYS A CA 1
ATOM 683 C C . CYS A 1 96 ? 1.238 -10.739 -4.798 1.00 84.31 96 CYS A C 1
ATOM 685 O O . CYS A 1 96 ? 0.813 -11.191 -3.739 1.00 84.31 96 CYS A O 1
ATOM 687 N N . GLY A 1 97 ? 0.804 -11.186 -5.984 1.00 84.88 97 GLY A N 1
ATOM 688 C CA . GLY A 1 97 ? -0.239 -12.208 -6.134 1.00 84.88 97 GLY A CA 1
ATOM 689 C C . GLY A 1 97 ? -1.650 -11.732 -5.766 1.00 84.88 97 GLY A C 1
ATOM 690 O O . GLY A 1 97 ? -2.514 -12.557 -5.480 1.00 84.88 97 GLY A O 1
ATOM 691 N N . LEU A 1 98 ? -1.876 -10.418 -5.755 1.00 83.44 98 LEU A N 1
ATOM 692 C CA . LEU A 1 98 ? -3.153 -9.784 -5.431 1.00 83.44 98 LEU A CA 1
ATOM 693 C C . LEU A 1 98 ? -3.992 -9.548 -6.702 1.00 83.44 98 LEU A C 1
ATOM 695 O O . LEU A 1 98 ? -3.425 -9.412 -7.793 1.00 83.44 98 LEU A O 1
ATOM 699 N N . PRO A 1 99 ? -5.332 -9.475 -6.586 1.00 81.44 99 PRO A N 1
ATOM 700 C CA . PRO A 1 99 ? -6.212 -9.164 -7.711 1.00 81.44 99 PRO A CA 1
ATOM 701 C C . PRO A 1 99 ? -5.860 -7.812 -8.349 1.00 81.44 99 PRO A C 1
ATOM 703 O O . PRO A 1 99 ? -5.626 -6.818 -7.660 1.00 81.44 99 PRO A O 1
ATOM 706 N N . THR A 1 100 ? -5.804 -7.781 -9.682 1.00 80.81 100 THR A N 1
ATOM 707 C CA . THR A 1 100 ? -5.386 -6.610 -10.477 1.00 80.81 100 THR A CA 1
ATOM 708 C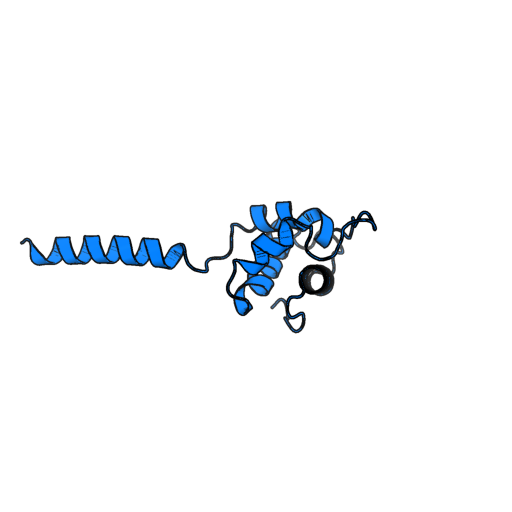 C . THR A 1 100 ? -6.539 -5.930 -11.210 1.00 80.81 100 THR A C 1
ATOM 710 O O . THR A 1 100 ? -6.329 -4.944 -11.905 1.00 80.81 100 THR A O 1
ATOM 713 N N . ASP A 1 101 ? -7.759 -6.441 -11.084 1.00 74.06 101 ASP A N 1
ATOM 714 C CA . ASP A 1 101 ? -8.993 -5.926 -11.689 1.00 74.06 101 ASP A CA 1
ATOM 715 C C . ASP A 1 101 ? -9.507 -4.629 -11.027 1.00 74.06 101 ASP A C 1
ATOM 717 O O . ASP A 1 101 ? -10.657 -4.231 -11.200 1.00 74.06 101 ASP A O 1
ATOM 721 N N . PHE A 1 102 ? -8.632 -3.921 -10.309 1.00 73.75 102 PHE A N 1
ATOM 722 C CA . PHE A 1 102 ? -8.950 -2.692 -9.602 1.00 73.75 102 PHE A CA 1
ATOM 723 C C . PHE A 1 102 ? -8.719 -1.449 -10.469 1.00 73.75 102 PHE A C 1
ATOM 725 O O . PHE A 1 102 ? -7.643 -1.240 -11.032 1.00 73.75 102 PHE A O 1
ATOM 732 N N . GLN A 1 103 ? -9.716 -0.566 -10.516 1.00 75.56 103 GLN A N 1
ATOM 733 C CA . GLN A 1 103 ? -9.592 0.750 -11.135 1.00 75.56 103 GLN A CA 1
ATOM 734 C C . GLN A 1 103 ? -9.276 1.804 -10.071 1.00 75.56 103 GLN A C 1
ATOM 736 O O . GLN A 1 103 ? -10.066 2.026 -9.155 1.00 75.56 103 GLN A O 1
ATOM 741 N N . CYS A 1 104 ? -8.138 2.491 -10.217 1.00 78.00 104 CYS A N 1
ATOM 742 C CA . CYS A 1 104 ? -7.838 3.692 -9.440 1.00 78.00 104 CYS A CA 1
ATOM 743 C C . CYS A 1 104 ? -8.799 4.827 -9.843 1.00 78.00 104 CYS A C 1
ATOM 745 O O . CYS A 1 104 ? -8.478 5.601 -10.745 1.00 78.00 104 CYS A O 1
ATOM 747 N N . ILE A 1 105 ? -9.967 4.910 -9.200 1.00 69.62 105 ILE A N 1
ATOM 748 C CA . ILE A 1 105 ? -10.902 6.044 -9.319 1.00 69.62 105 ILE A CA 1
ATOM 749 C C . ILE A 1 105 ? -10.335 7.293 -8.636 1.00 69.62 105 ILE A C 1
ATOM 751 O O . ILE A 1 105 ? -9.731 7.165 -7.550 1.00 69.62 105 ILE A O 1
#

Secondary structure (DSSP, 8-state):
--HHHHHHHHHHHHHHHHHHTTPPPPHHHHHHHHHHHHTT---TTPPTT-STHHHHHHTS-HHHHHHHHHHHHHHHHTTTS---HHHHHHHHHHHTT--------

Radius of gyration: 17.58 Å; chains: 1; bounding box: 40×29×54 Å

pLDDT: mean 73.54, std 10.24, range [51.12, 86.12]

Sequence (105 aa):
MASKTISIVLLFNIIFFTMVNGQCPPDQLVVNVCASLLNGVVDVSLPAGSSPCCPLLSGIVDANAAACLCSAVRANVGNFVNLNIPVAVSFTLNHCGLPTDFQCI

Foldseek 3Di:
DPVPVVVVVVVVVVVVVVCVQADQDPLQVLCVQCVCLQVVVDPVPDQQQNRPNLVSLVSHDQVCSLQSPLVSCCVPVPVPDPRPSLVSSLRSCVSNVHDSPDDSD

InterPro domains:
  IPR016140 Bifunctional inhibitor/plant lipid transfer protein/seed storage helical domain [SM00499] (24-104)
  IPR027923 Hydrophobic seed protein domain [PF14547] (24-104)
  IPR027923 Hydrophobic seed protein domain [cd01958] (21-104)
  IPR036312 Bifunctional inhibitor/plant lipid transfer protein/seed storage helical domain superfamily [G3DSA:1.10.110.10] (21-105)
  IPR036312 Bifunctional inhibitor/plant lipid transfer protein/seed storage helical domain superfamily [SSF47699] (27-104)
  IPR051636 Plant lipid transfer/defense-related protein [PTHR31731] (6-104)